Protein AF-A0A5A7NFI1-F1 (afdb_monomer_lite)

Secondary structure (DSSP, 8-state):
-----HHHHHHHHHHHHHHTBTTB-HHHHHHHHHHHHHHHHHHHHHHHHHHHHHHHHHTTS--HHHHHHHHHHHHHHHHHH-

Radius of gyration: 24.91 Å; chains: 1; bounding box: 47×18×71 Å

pLDDT: mean 81.55, std 9.97, range [45.69, 96.44]

Structure (mmCIF, N/CA/C/O backbone):
data_AF-A0A5A7NFI1-F1
#
_entry.id   AF-A0A5A7NFI1-F1
#
loop_
_atom_site.group_PDB
_atom_site.id
_atom_site.type_symbol
_atom_site.label_at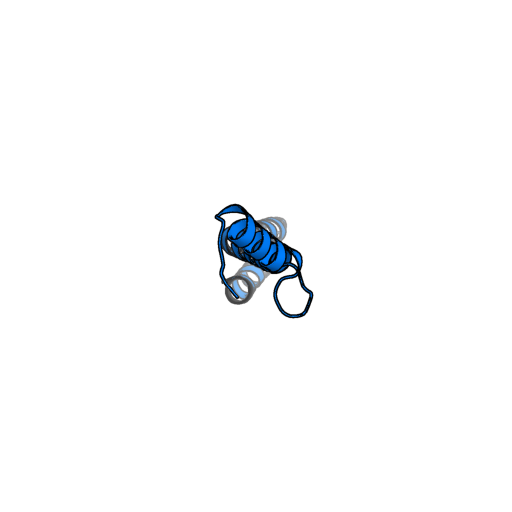om_id
_atom_site.label_alt_id
_atom_site.label_comp_id
_atom_site.label_asym_id
_atom_site.label_entity_id
_atom_site.label_seq_id
_atom_site.pdbx_PDB_ins_code
_atom_site.Cartn_x
_atom_site.Cartn_y
_atom_site.Cartn_z
_atom_site.occupancy
_atom_site.B_iso_or_equiv
_atom_site.auth_seq_id
_atom_site.auth_comp_id
_atom_site.auth_asym_id
_atom_site.auth_atom_id
_atom_site.pdbx_PDB_model_num
ATOM 1 N N . MET A 1 1 ? 15.672 -5.924 -40.953 1.00 45.69 1 MET A N 1
ATOM 2 C CA . MET A 1 1 ? 15.740 -4.673 -40.174 1.00 45.69 1 MET A CA 1
ATOM 3 C C . MET A 1 1 ? 16.972 -4.812 -39.299 1.00 45.69 1 MET A C 1
ATOM 5 O O . MET A 1 1 ? 16.923 -5.568 -38.339 1.00 45.69 1 MET A O 1
ATOM 9 N N . GLU A 1 2 ? 18.109 -4.267 -39.733 1.00 54.56 2 GLU A N 1
ATOM 10 C CA . GLU A 1 2 ? 19.341 -4.330 -38.937 1.00 54.56 2 GLU A CA 1
ATOM 11 C C . GLU A 1 2 ? 19.205 -3.370 -37.757 1.00 54.56 2 GLU A C 1
ATOM 13 O O . GLU A 1 2 ? 18.972 -2.180 -37.946 1.00 54.56 2 GLU A O 1
ATOM 18 N N . ILE A 1 3 ? 19.302 -3.892 -36.538 1.00 66.19 3 ILE A N 1
ATOM 19 C CA . ILE A 1 3 ? 19.375 -3.076 -35.325 1.00 66.19 3 ILE A CA 1
ATOM 20 C C . ILE A 1 3 ? 20.849 -2.697 -35.174 1.00 66.19 3 ILE A C 1
ATOM 22 O O . ILE A 1 3 ? 21.643 -3.503 -34.696 1.00 66.19 3 ILE A O 1
ATOM 26 N N . ALA A 1 4 ? 21.238 -1.524 -35.677 1.00 70.62 4 ALA A N 1
ATOM 27 C CA . ALA A 1 4 ? 22.651 -1.177 -35.870 1.00 70.62 4 ALA A CA 1
ATOM 28 C C . ALA A 1 4 ? 23.213 -0.177 -34.840 1.00 70.62 4 ALA A C 1
ATOM 30 O O . ALA A 1 4 ? 24.315 0.337 -35.014 1.00 70.62 4 ALA A O 1
ATOM 31 N N . SER A 1 5 ? 22.505 0.092 -33.741 1.00 83.69 5 SER A N 1
ATOM 32 C CA . SER A 1 5 ? 23.001 0.953 -32.664 1.00 83.69 5 SER A CA 1
ATOM 33 C C . SER A 1 5 ? 22.272 0.681 -31.349 1.00 83.69 5 SER A C 1
ATOM 35 O O . SER A 1 5 ? 21.060 0.466 -31.323 1.00 83.69 5 SER A O 1
ATOM 37 N N . PHE A 1 6 ? 22.998 0.749 -30.228 1.00 87.88 6 PHE A N 1
ATOM 38 C CA . PHE A 1 6 ? 22.413 0.736 -28.881 1.00 87.88 6 PHE A CA 1
ATOM 39 C C . PHE A 1 6 ? 21.332 1.820 -28.713 1.00 87.88 6 PHE A C 1
ATOM 41 O O . PHE A 1 6 ? 20.350 1.614 -28.002 1.00 87.88 6 PHE A O 1
ATOM 48 N N . GLN A 1 7 ? 21.480 2.947 -29.414 1.00 90.38 7 GLN A N 1
ATOM 49 C CA . GLN A 1 7 ? 20.529 4.057 -29.405 1.00 90.38 7 GLN A CA 1
ATOM 50 C C . GLN A 1 7 ? 19.153 3.646 -29.949 1.00 90.38 7 GLN A C 1
ATOM 52 O O . GLN A 1 7 ? 18.125 4.017 -29.380 1.00 90.38 7 GLN A O 1
ATOM 57 N N . ASP A 1 8 ? 19.130 2.853 -31.021 1.00 89.12 8 ASP A N 1
ATOM 58 C CA . ASP A 1 8 ? 17.894 2.414 -31.675 1.00 89.12 8 ASP A CA 1
ATOM 59 C C . ASP A 1 8 ? 17.165 1.392 -30.803 1.00 89.12 8 ASP A C 1
ATOM 61 O O . ASP A 1 8 ? 15.952 1.479 -30.602 1.00 89.12 8 ASP A O 1
ATOM 65 N N . PHE A 1 9 ? 17.923 0.475 -30.194 1.00 89.31 9 PHE A N 1
ATOM 66 C CA . PHE A 1 9 ? 17.394 -0.458 -29.203 1.00 89.31 9 PHE A CA 1
ATOM 67 C C . PHE A 1 9 ? 16.799 0.280 -27.998 1.00 89.31 9 PHE A C 1
ATOM 69 O O . PHE A 1 9 ? 15.671 0.002 -27.593 1.00 89.31 9 PHE A O 1
ATOM 76 N N . TRP A 1 10 ? 17.525 1.254 -27.445 1.00 92.19 10 TRP A N 1
ATOM 77 C CA . TRP A 1 10 ? 17.047 2.023 -26.300 1.00 92.19 10 TRP A CA 1
ATOM 78 C C . TRP A 1 10 ? 15.798 2.844 -26.635 1.00 92.19 10 TRP A C 1
ATOM 80 O O . TRP A 1 10 ? 14.869 2.916 -25.833 1.00 92.19 10 TRP A O 1
ATOM 90 N N . THR A 1 11 ? 15.733 3.406 -27.844 1.00 91.31 11 THR A N 1
ATOM 91 C CA . THR A 1 11 ? 14.551 4.129 -28.334 1.00 91.31 11 THR A CA 1
ATOM 92 C C . THR A 1 11 ? 13.332 3.213 -28.394 1.00 91.31 11 THR A C 1
ATOM 94 O O . THR A 1 11 ? 12.270 3.592 -27.904 1.00 91.31 11 THR A O 1
ATOM 97 N N . LEU A 1 12 ? 13.491 1.986 -28.901 1.00 89.06 12 LEU A N 1
ATOM 98 C CA . LEU A 1 12 ? 12.421 0.988 -28.930 1.00 89.06 12 LEU A CA 1
ATOM 99 C C . LEU A 1 12 ? 11.960 0.592 -27.516 1.00 89.06 12 LEU A C 1
ATOM 101 O O . LEU A 1 12 ? 10.763 0.497 -27.264 1.00 89.06 12 LEU A O 1
ATOM 105 N N . VAL A 1 13 ? 12.889 0.407 -26.573 1.00 88.81 13 VAL A N 1
ATOM 106 C CA . VAL A 1 13 ? 12.555 0.106 -25.168 1.00 88.81 13 VAL A CA 1
ATOM 107 C C . VAL A 1 13 ? 11.742 1.240 -24.538 1.00 88.81 13 VAL A C 1
ATOM 109 O O . VAL A 1 13 ? 10.737 0.982 -23.876 1.00 88.81 13 VAL A O 1
ATOM 112 N N . VAL A 1 14 ? 12.143 2.496 -24.757 1.00 89.56 14 VAL A N 1
ATOM 113 C CA . VAL A 1 14 ? 11.413 3.672 -24.257 1.00 89.56 14 VAL A CA 1
ATOM 114 C C . VAL A 1 14 ? 10.035 3.790 -24.909 1.00 89.56 14 VAL A C 1
ATOM 116 O O . VAL A 1 14 ? 9.074 4.152 -24.228 1.00 89.56 14 VAL A O 1
ATOM 119 N N . ASP A 1 15 ? 9.925 3.481 -26.199 1.00 87.56 15 ASP A N 1
ATOM 120 C CA . ASP A 1 15 ? 8.656 3.503 -26.923 1.00 87.56 15 ASP A CA 1
ATOM 121 C C . ASP A 1 15 ? 7.671 2.468 -26.363 1.00 87.56 15 ASP A C 1
ATOM 123 O O . ASP A 1 15 ? 6.551 2.816 -25.988 1.00 87.56 15 ASP A O 1
ATOM 127 N N . VAL A 1 16 ? 8.131 1.230 -26.158 1.00 87.38 16 VAL A N 1
ATOM 128 C CA . VAL A 1 16 ? 7.349 0.168 -25.504 1.00 87.38 16 VAL A CA 1
ATOM 129 C C . VAL A 1 16 ? 6.984 0.551 -24.070 1.00 87.38 16 VAL A C 1
ATOM 131 O O . VAL A 1 16 ? 5.869 0.292 -23.624 1.00 87.38 16 VAL A O 1
ATOM 134 N N . TRP A 1 17 ? 7.882 1.207 -23.335 1.00 85.81 17 TRP A N 1
ATOM 135 C CA . TRP A 1 17 ? 7.600 1.660 -21.972 1.00 85.81 17 TRP A CA 1
ATOM 136 C C . TRP A 1 17 ? 6.484 2.717 -21.917 1.00 85.81 17 TRP A C 1
ATOM 138 O O . TRP A 1 17 ? 5.634 2.675 -21.022 1.00 85.81 17 TRP A O 1
ATOM 148 N N . LYS A 1 18 ? 6.470 3.657 -22.874 1.00 83.69 18 LYS A N 1
ATOM 149 C CA . LYS A 1 18 ? 5.505 4.767 -22.938 1.00 83.69 18 LYS A CA 1
ATOM 150 C C . LYS A 1 18 ? 4.161 4.365 -23.537 1.00 83.69 18 LYS A C 1
ATOM 152 O O . LYS A 1 18 ? 3.132 4.712 -22.968 1.00 83.69 18 LYS A O 1
ATOM 157 N N . ASN A 1 19 ? 4.168 3.652 -24.658 1.00 82.94 19 ASN A N 1
ATOM 158 C CA . ASN A 1 19 ? 2.949 3.267 -25.375 1.00 82.94 19 ASN A CA 1
ATOM 159 C C . ASN A 1 19 ? 2.354 1.949 -24.855 1.00 82.94 19 ASN A C 1
ATOM 161 O O . ASN A 1 19 ? 1.173 1.679 -25.079 1.00 82.94 19 ASN A O 1
ATOM 165 N N . GLY A 1 20 ? 3.154 1.169 -24.118 1.00 74.12 20 GLY A N 1
ATOM 166 C CA . GLY A 1 20 ? 2.759 -0.072 -23.462 1.00 74.12 20 GLY A CA 1
ATOM 167 C C . GLY A 1 20 ? 2.049 -1.062 -24.383 1.00 74.12 20 GLY A C 1
ATOM 168 O O . GLY A 1 20 ? 2.231 -1.072 -25.598 1.00 74.12 20 GLY A O 1
ATOM 169 N N . LEU A 1 21 ? 1.238 -1.933 -23.786 1.00 69.38 21 LEU A N 1
ATOM 170 C CA . LEU A 1 21 ? 0.397 -2.890 -24.505 1.00 69.38 21 LEU A CA 1
ATOM 171 C C . LEU A 1 21 ? -1.026 -2.320 -24.575 1.00 69.38 21 LEU A C 1
ATOM 173 O O . LEU A 1 21 ? -1.543 -1.829 -23.574 1.00 69.38 21 LEU A O 1
ATOM 177 N N . PHE A 1 22 ? -1.660 -2.381 -25.749 1.00 74.19 22 PHE A N 1
ATOM 178 C CA . PHE A 1 22 ? -3.022 -1.869 -25.993 1.00 74.19 22 PHE A CA 1
ATOM 179 C C . PHE A 1 22 ? -3.205 -0.345 -25.815 1.00 74.19 22 PHE A C 1
ATOM 181 O O . PHE A 1 22 ? -4.323 0.118 -25.602 1.00 74.19 22 PHE A O 1
ATOM 188 N N . GLY A 1 23 ? -2.127 0.443 -25.916 1.00 77.56 23 GLY A N 1
ATOM 189 C CA . GLY A 1 23 ? -2.175 1.907 -25.786 1.00 77.56 23 GLY A CA 1
ATOM 190 C C . GLY A 1 23 ? -2.227 2.414 -24.341 1.00 77.56 23 GLY A C 1
ATOM 191 O O . GLY A 1 23 ? -2.456 3.603 -24.118 1.00 77.56 23 GLY A O 1
ATOM 192 N N . ILE A 1 24 ? -2.025 1.531 -23.356 1.00 83.00 24 ILE A N 1
ATOM 193 C CA . ILE A 1 24 ? -1.930 1.892 -21.940 1.00 83.00 24 ILE A CA 1
ATOM 194 C C . ILE A 1 24 ? -0.453 1.865 -21.526 1.00 83.00 24 ILE A C 1
ATOM 196 O O . ILE A 1 24 ? 0.166 0.804 -21.628 1.00 83.00 24 ILE A O 1
ATOM 200 N N . PRO A 1 25 ? 0.106 2.969 -20.991 1.00 87.31 25 PRO A N 1
ATOM 201 C CA . PRO A 1 25 ? 1.481 3.000 -20.503 1.00 87.31 25 PRO A CA 1
ATOM 202 C C . PRO A 1 25 ? 1.739 1.931 -19.440 1.00 87.31 25 PRO A C 1
ATOM 204 O O . PRO A 1 25 ? 0.965 1.784 -18.487 1.00 87.31 25 PRO A O 1
ATOM 207 N N . LEU A 1 26 ? 2.871 1.229 -19.540 1.00 86.75 26 LEU A N 1
ATOM 208 C CA . LEU A 1 26 ? 3.241 0.179 -18.582 1.00 86.75 26 LEU A CA 1
ATOM 209 C C . LEU A 1 26 ? 3.400 0.729 -17.150 1.00 86.75 26 LEU A C 1
ATOM 211 O O . LEU A 1 26 ? 3.144 0.023 -16.171 1.00 86.75 26 LEU A O 1
ATOM 215 N N . SER A 1 27 ? 3.734 2.018 -17.023 1.00 86.75 27 SER A N 1
ATOM 216 C CA . SER A 1 27 ? 3.781 2.743 -15.749 1.00 86.75 27 SER A CA 1
ATOM 217 C C . SER A 1 27 ? 2.477 2.653 -14.961 1.00 86.75 27 SER A C 1
ATOM 219 O O . SER A 1 27 ? 2.517 2.563 -13.738 1.00 86.75 27 SER A O 1
ATOM 221 N N . ASN A 1 28 ? 1.324 2.640 -15.636 1.00 89.31 28 ASN A N 1
ATOM 222 C CA . ASN A 1 28 ? 0.027 2.588 -14.965 1.00 89.31 28 ASN A CA 1
ATOM 223 C C . ASN A 1 28 ? -0.176 1.234 -14.279 1.00 89.31 28 ASN A C 1
ATOM 225 O O . ASN A 1 28 ? -0.644 1.188 -13.144 1.00 89.31 28 ASN A O 1
ATOM 229 N N . GLY A 1 29 ? 0.238 0.144 -14.934 1.00 89.81 29 GLY A N 1
ATOM 230 C CA . GLY A 1 29 ? 0.228 -1.194 -14.342 1.00 89.81 29 GLY A CA 1
ATOM 231 C C . GLY A 1 29 ? 1.160 -1.291 -13.134 1.00 89.81 29 GLY A C 1
ATOM 232 O O . GLY A 1 29 ? 0.766 -1.811 -12.094 1.00 89.81 29 GLY A O 1
ATOM 233 N N . LEU A 1 30 ? 2.363 -0.717 -13.228 1.00 91.38 30 LEU A N 1
ATOM 234 C CA . LEU A 1 30 ? 3.306 -0.665 -12.106 1.00 91.38 30 LEU A CA 1
ATOM 235 C C . LEU A 1 30 ? 2.780 0.165 -10.931 1.00 91.38 30 LEU A C 1
ATOM 237 O O . LEU A 1 30 ? 2.912 -0.257 -9.785 1.00 91.38 30 LEU A O 1
ATOM 241 N N . ILE A 1 3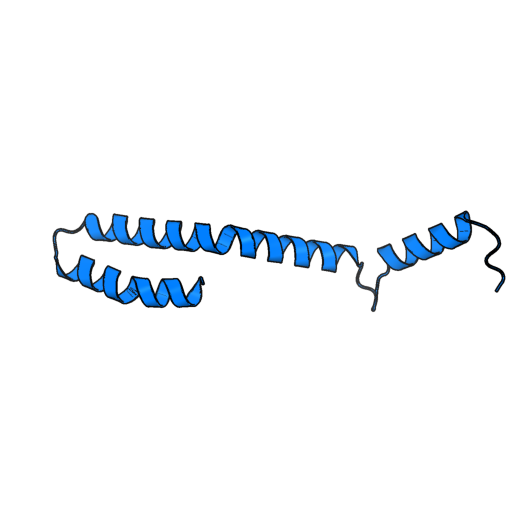1 ? 2.148 1.310 -11.195 1.00 94.44 31 ILE A N 1
ATOM 242 C CA . ILE A 1 31 ? 1.514 2.129 -10.154 1.00 94.44 31 ILE A CA 1
ATOM 243 C C . ILE A 1 31 ? 0.359 1.362 -9.504 1.00 94.44 31 ILE A C 1
ATOM 245 O O . ILE A 1 31 ? 0.271 1.334 -8.279 1.00 94.44 31 ILE A O 1
ATOM 249 N N . ALA A 1 32 ? -0.497 0.704 -10.291 1.00 94.69 32 ALA A N 1
ATOM 250 C CA . ALA A 1 32 ? -1.599 -0.097 -9.765 1.00 94.69 32 ALA A CA 1
ATOM 251 C C . ALA A 1 32 ? -1.094 -1.243 -8.875 1.00 94.69 32 ALA A C 1
ATOM 253 O O . ALA A 1 32 ? -1.590 -1.422 -7.763 1.00 94.69 32 ALA A O 1
ATOM 254 N N . LEU A 1 33 ? -0.058 -1.963 -9.318 1.00 95.69 33 LEU A N 1
ATOM 255 C CA . LEU A 1 33 ? 0.616 -2.985 -8.514 1.00 95.69 33 LEU A CA 1
ATOM 256 C C . LEU A 1 33 ? 1.250 -2.395 -7.251 1.00 95.69 33 LEU A C 1
ATOM 258 O O . LEU A 1 33 ? 1.180 -3.011 -6.188 1.00 95.69 33 LEU A O 1
ATOM 262 N N . GLY A 1 34 ? 1.831 -1.199 -7.341 1.00 96.44 34 GLY A N 1
ATOM 263 C CA . GLY A 1 34 ? 2.385 -0.474 -6.201 1.00 96.44 34 GLY A CA 1
ATOM 264 C C . GLY A 1 34 ? 1.321 -0.131 -5.160 1.00 96.44 34 GLY A C 1
ATOM 265 O O . GLY A 1 34 ? 1.486 -0.463 -3.989 1.00 96.44 34 GLY A O 1
ATOM 266 N N . ILE A 1 35 ? 0.199 0.460 -5.583 1.00 96.38 35 ILE A N 1
ATOM 267 C CA . ILE A 1 35 ? -0.947 0.770 -4.712 1.00 96.38 35 ILE A CA 1
ATOM 268 C C . ILE A 1 35 ? -1.502 -0.512 -4.089 1.00 96.38 35 ILE A C 1
ATOM 270 O O . ILE A 1 35 ? -1.739 -0.554 -2.883 1.00 96.38 35 ILE A O 1
ATOM 274 N N . PHE A 1 36 ? -1.672 -1.567 -4.886 1.00 94.44 36 PHE A N 1
ATOM 275 C CA . PHE A 1 36 ? -2.165 -2.855 -4.412 1.00 94.44 36 PHE A CA 1
ATOM 276 C C . PHE A 1 36 ? -1.232 -3.472 -3.364 1.00 94.44 36 PHE A C 1
ATOM 278 O O . PHE A 1 36 ? -1.683 -3.863 -2.291 1.00 94.44 36 PHE A O 1
ATOM 285 N N . THR A 1 37 ? 0.075 -3.489 -3.624 1.00 93.50 37 THR A N 1
ATOM 286 C CA . THR A 1 37 ? 1.081 -4.006 -2.684 1.00 93.50 37 THR A CA 1
ATOM 287 C C . THR A 1 37 ? 1.101 -3.185 -1.400 1.00 93.50 37 THR A C 1
ATOM 289 O O . THR A 1 37 ? 1.104 -3.743 -0.305 1.00 93.50 37 THR A O 1
ATOM 292 N N . LEU A 1 38 ? 1.056 -1.857 -1.513 1.00 93.19 38 LEU A N 1
ATOM 293 C CA . LEU A 1 38 ? 0.999 -0.956 -0.367 1.00 93.19 38 LEU A CA 1
ATOM 294 C C . LEU A 1 38 ? -0.243 -1.233 0.490 1.00 93.19 38 LEU A C 1
ATOM 296 O O . LEU A 1 38 ? -0.139 -1.391 1.706 1.00 93.19 38 LEU A O 1
ATOM 300 N N . PHE A 1 39 ? -1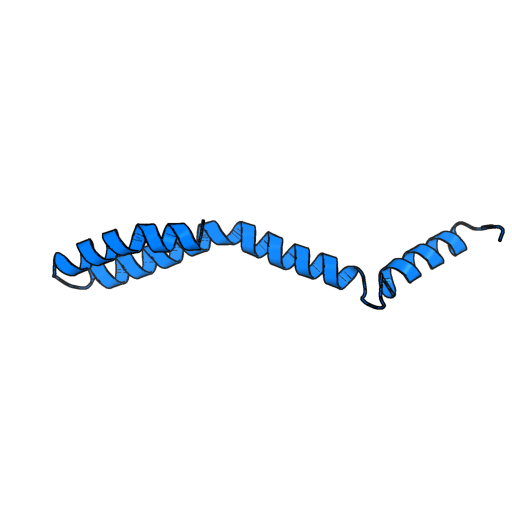.407 -1.362 -0.147 1.00 89.69 39 PHE A N 1
ATOM 301 C CA . PHE A 1 39 ? -2.646 -1.759 0.513 1.00 89.69 39 PHE A CA 1
ATOM 302 C C . PHE A 1 39 ? -2.507 -3.122 1.204 1.00 89.69 39 PHE A C 1
ATOM 304 O O . PHE A 1 39 ? -2.884 -3.254 2.368 1.00 89.69 39 PHE A O 1
ATOM 311 N N . MET A 1 40 ? -1.905 -4.114 0.542 1.00 87.00 40 MET A N 1
ATOM 312 C CA . MET A 1 40 ? -1.674 -5.435 1.130 1.00 87.00 40 MET A CA 1
ATOM 313 C C . MET A 1 40 ? -0.775 -5.387 2.369 1.00 87.00 40 MET A C 1
ATOM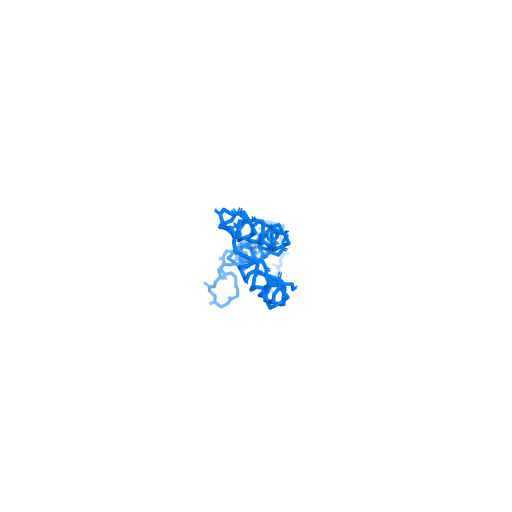 315 O O . MET A 1 40 ? -1.039 -6.102 3.332 1.00 87.00 40 MET A O 1
ATOM 319 N N . LEU A 1 41 ? 0.255 -4.539 2.380 1.00 87.69 41 LEU A N 1
ATOM 320 C CA . LEU A 1 41 ? 1.115 -4.354 3.552 1.00 87.69 41 LEU A CA 1
ATOM 321 C C . LEU A 1 41 ? 0.352 -3.697 4.710 1.00 87.69 41 LEU A C 1
ATOM 323 O O . LEU A 1 41 ? 0.481 -4.112 5.863 1.00 87.69 41 LEU A O 1
ATOM 327 N N . PHE A 1 42 ? -0.487 -2.702 4.413 1.00 87.88 42 PHE A N 1
ATOM 328 C CA . PHE A 1 42 ? -1.263 -1.995 5.432 1.00 87.88 42 PHE A CA 1
ATOM 329 C C . PHE A 1 42 ? -2.512 -2.740 5.917 1.00 87.88 42 PHE A C 1
ATOM 331 O O . PHE A 1 42 ? -3.011 -2.414 6.996 1.00 87.88 42 PHE A O 1
ATOM 338 N N . ARG A 1 43 ? -3.018 -3.748 5.197 1.00 81.62 43 ARG A N 1
ATOM 339 C CA . ARG A 1 43 ? -4.286 -4.424 5.542 1.00 81.62 43 ARG A CA 1
ATOM 340 C C . ARG A 1 43 ? -4.304 -5.006 6.965 1.00 81.62 43 ARG A C 1
ATOM 342 O O . ARG A 1 43 ? -5.291 -4.869 7.693 1.00 81.62 43 ARG A O 1
ATOM 349 N N . ASN A 1 44 ? -3.173 -5.546 7.428 1.00 79.00 44 ASN A N 1
ATOM 350 C CA . ASN A 1 44 ? -3.047 -6.076 8.790 1.00 79.00 44 ASN A CA 1
ATOM 351 C C . ASN A 1 44 ? -3.082 -4.964 9.851 1.00 79.00 44 ASN A C 1
ATOM 353 O O . ASN A 1 44 ? -3.627 -5.157 10.941 1.00 79.00 44 ASN A O 1
ATOM 357 N N . LEU A 1 45 ? -2.512 -3.796 9.539 1.00 85.62 45 LEU A N 1
ATOM 358 C CA . LEU A 1 45 ? -2.541 -2.632 10.421 1.00 85.62 45 LEU A CA 1
ATOM 359 C C . LEU A 1 45 ? -3.960 -2.056 10.513 1.00 85.62 45 LEU A C 1
ATOM 361 O O . LEU A 1 45 ? -4.420 -1.746 11.612 1.00 85.62 45 LEU A O 1
ATOM 365 N N . MET A 1 46 ? -4.675 -1.991 9.386 1.00 82.50 46 MET A N 1
ATOM 366 C CA . MET A 1 46 ? -6.064 -1.527 9.327 1.00 82.50 46 MET A CA 1
ATOM 367 C C . MET A 1 46 ? -6.995 -2.394 10.176 1.00 82.50 46 MET A C 1
ATOM 369 O O . MET A 1 46 ? -7.749 -1.856 10.981 1.00 82.50 46 MET A O 1
ATOM 373 N N . THR A 1 47 ? -6.878 -3.722 10.098 1.00 82.50 47 THR A N 1
ATOM 374 C CA . THR A 1 47 ? -7.677 -4.642 10.933 1.00 82.50 47 THR A CA 1
ATOM 375 C C . THR A 1 47 ? -7.509 -4.350 12.423 1.00 82.50 47 THR A C 1
ATOM 377 O O . THR A 1 47 ? -8.485 -4.243 13.167 1.00 82.50 47 THR A O 1
ATOM 380 N N . ARG A 1 48 ? -6.259 -4.180 12.873 1.00 83.50 48 ARG A N 1
ATOM 381 C CA . ARG A 1 48 ? -5.956 -3.870 14.277 1.00 83.50 48 ARG A CA 1
ATOM 382 C C . ARG A 1 48 ? -6.520 -2.514 14.686 1.00 83.50 48 ARG A C 1
ATOM 384 O O . ARG A 1 48 ? -7.069 -2.404 15.778 1.00 83.50 48 ARG A O 1
ATOM 391 N N . PHE A 1 49 ? -6.414 -1.510 13.819 1.00 86.06 49 PHE A N 1
ATOM 392 C CA . PHE A 1 49 ? -6.923 -0.167 14.082 1.00 86.06 49 PHE A CA 1
ATOM 393 C C . PHE A 1 49 ? -8.456 -0.125 14.176 1.00 86.06 49 PHE A C 1
ATOM 395 O O . PHE A 1 49 ? -8.998 0.439 15.129 1.00 86.06 49 PHE A O 1
ATOM 402 N N . VAL A 1 50 ? -9.158 -0.770 13.237 1.00 85.12 50 VAL A N 1
ATOM 403 C CA . VAL A 1 50 ? -10.627 -0.860 13.224 1.00 85.12 50 VAL A CA 1
ATOM 404 C C . VAL A 1 50 ? -11.127 -1.581 14.476 1.00 85.12 50 VAL A C 1
ATOM 406 O O . VAL A 1 50 ? -11.950 -1.032 15.208 1.00 85.12 50 VAL A O 1
ATOM 409 N N . LEU A 1 51 ? -10.571 -2.756 14.794 1.00 83.69 51 LEU A N 1
ATOM 410 C CA . LEU A 1 51 ? -10.956 -3.510 15.991 1.00 83.69 51 LEU A CA 1
ATOM 411 C C . LEU A 1 51 ? -10.650 -2.750 17.287 1.00 83.69 51 LEU A C 1
ATOM 413 O O . LEU A 1 51 ? -11.464 -2.763 18.207 1.00 83.69 51 LEU A O 1
ATOM 417 N N . ALA A 1 52 ? -9.503 -2.069 17.373 1.00 84.75 52 ALA A N 1
ATOM 418 C CA . ALA A 1 52 ? -9.158 -1.259 18.540 1.00 84.75 52 ALA A CA 1
ATOM 419 C C . ALA A 1 52 ? -10.125 -0.081 18.725 1.00 84.75 52 ALA A C 1
ATOM 421 O O . ALA A 1 52 ? -10.509 0.230 19.852 1.00 84.75 52 ALA A O 1
ATOM 422 N N . THR A 1 53 ? -10.554 0.545 17.628 1.00 84.69 53 THR A N 1
ATOM 423 C CA . THR A 1 53 ? -11.519 1.650 17.654 1.00 84.69 53 THR A CA 1
ATOM 424 C C . THR A 1 53 ? -12.895 1.167 18.107 1.00 84.69 53 THR A C 1
ATOM 426 O O . THR A 1 53 ? -13.483 1.776 18.998 1.00 84.69 53 THR A O 1
ATOM 429 N N . ILE A 1 54 ? -13.370 0.038 17.569 1.00 83.12 54 ILE A N 1
ATOM 430 C CA . ILE A 1 54 ? -14.648 -0.579 17.960 1.00 83.12 54 ILE A CA 1
ATOM 431 C C . ILE A 1 54 ? -14.622 -0.989 19.439 1.00 83.12 54 ILE A C 1
ATOM 433 O O . ILE A 1 54 ? -15.520 -0.617 20.190 1.00 83.12 54 ILE A O 1
ATOM 437 N N . LYS A 1 55 ? -13.555 -1.658 19.898 1.00 81.81 55 LYS A N 1
ATOM 438 C CA . LYS A 1 55 ? -13.386 -2.016 21.318 1.00 81.81 55 LYS A CA 1
ATOM 439 C C . LYS A 1 55 ? -13.373 -0.793 22.231 1.00 81.81 55 LYS A C 1
ATOM 441 O O . LYS A 1 55 ? -13.973 -0.812 23.302 1.00 81.81 55 LYS A O 1
ATOM 446 N N . ARG A 1 56 ? -12.715 0.292 21.816 1.00 81.44 56 ARG A N 1
ATOM 447 C CA . ARG A 1 56 ? -12.662 1.544 22.585 1.00 81.44 56 ARG A CA 1
ATOM 448 C C . ARG A 1 56 ? -14.007 2.276 22.617 1.00 81.44 56 ARG A C 1
ATOM 450 O O . ARG A 1 56 ? -14.287 2.984 23.580 1.00 81.44 56 ARG A O 1
ATOM 457 N N . ALA A 1 57 ? -14.818 2.127 21.573 1.00 79.88 57 ALA A N 1
ATOM 458 C CA . ALA A 1 57 ? -16.170 2.667 21.531 1.00 79.88 57 ALA A CA 1
ATOM 459 C C . ALA A 1 57 ? -17.124 1.873 22.440 1.00 79.88 57 ALA A C 1
ATOM 461 O O . ALA A 1 57 ? -17.882 2.492 23.178 1.00 79.88 57 ALA A O 1
ATOM 462 N N . ALA A 1 58 ? -17.033 0.539 22.452 1.00 75.81 58 ALA A N 1
ATOM 463 C CA . ALA A 1 58 ? -17.869 -0.319 23.297 1.00 75.81 58 ALA A CA 1
ATOM 464 C C . ALA A 1 58 ? -17.505 -0.253 24.789 1.00 75.81 58 ALA A C 1
ATOM 466 O O . ALA A 1 58 ? -18.380 -0.164 25.634 1.00 75.81 58 ALA A O 1
ATOM 467 N N . THR A 1 59 ? -16.220 -0.142 25.134 1.00 67.25 59 THR A N 1
ATOM 468 C CA . THR A 1 59 ? -15.796 0.022 26.544 1.00 67.25 59 THR A CA 1
ATOM 469 C C . THR A 1 59 ? -16.219 1.355 27.181 1.00 67.25 59 THR A C 1
ATOM 471 O O . THR A 1 59 ? -16.044 1.551 28.383 1.00 67.25 59 THR A O 1
ATOM 474 N N . ARG A 1 60 ? -16.778 2.300 26.408 1.00 65.38 60 ARG A N 1
ATOM 475 C CA . ARG A 1 60 ? -17.389 3.526 26.948 1.00 65.38 60 ARG A CA 1
ATOM 476 C C . ARG A 1 60 ? -18.806 3.311 27.492 1.00 65.38 60 ARG A C 1
ATOM 478 O O . ARG A 1 60 ? -19.292 4.203 28.191 1.00 65.38 60 ARG A O 1
ATOM 485 N N . THR A 1 61 ? -19.460 2.184 27.215 1.00 61.94 61 THR A N 1
ATOM 486 C CA . THR A 1 61 ? -20.782 1.840 27.757 1.00 61.94 61 THR A CA 1
ATOM 487 C C . THR A 1 61 ? -20.664 0.815 28.893 1.00 61.94 61 THR A C 1
ATOM 489 O O . THR A 1 61 ? -19.731 0.026 28.956 1.00 61.94 61 THR A O 1
ATOM 492 N N . LYS A 1 62 ? -21.570 0.879 29.880 1.00 59.28 62 LYS A N 1
ATOM 493 C CA . LYS A 1 62 ? -21.509 0.081 31.127 1.00 59.28 62 LYS A CA 1
ATOM 494 C C . LYS A 1 62 ? -22.121 -1.328 31.001 1.00 59.28 62 LYS A C 1
ATOM 496 O O . LYS A 1 62 ? -22.362 -1.973 32.020 1.00 59.28 62 LYS A O 1
ATOM 501 N N . THR A 1 63 ? -22.445 -1.782 29.793 1.00 61.28 63 THR A N 1
ATOM 502 C CA . THR A 1 63 ? -23.304 -2.952 29.559 1.00 61.28 63 THR A CA 1
ATOM 503 C C . THR A 1 63 ? -22.515 -4.141 29.014 1.00 61.28 63 THR A C 1
ATOM 505 O O . THR A 1 63 ? -21.948 -4.056 27.934 1.00 61.28 63 THR A O 1
ATOM 508 N N . ASP A 1 64 ? -22.588 -5.287 29.701 1.00 68.00 64 ASP A N 1
ATOM 509 C CA . ASP A 1 64 ? -21.941 -6.568 29.325 1.00 68.00 64 ASP A CA 1
ATOM 510 C C . ASP A 1 64 ? -22.395 -7.106 27.945 1.00 68.00 64 ASP A C 1
ATOM 512 O O . ASP A 1 64 ? -21.753 -7.953 27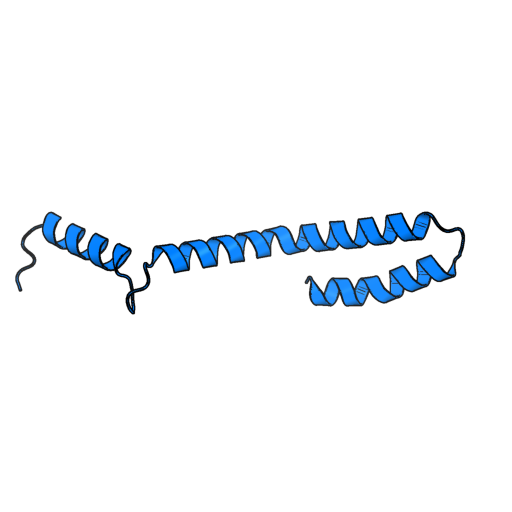.328 1.00 68.00 64 ASP A O 1
ATOM 516 N N . ILE A 1 65 ? -23.527 -6.602 27.440 1.00 71.06 65 ILE A N 1
ATOM 517 C CA . ILE A 1 65 ? -24.067 -6.934 26.115 1.00 71.06 65 ILE A CA 1
ATOM 518 C C . ILE A 1 65 ? -23.182 -6.352 25.002 1.00 71.06 65 ILE A C 1
ATOM 520 O O . ILE A 1 65 ? -22.951 -7.029 24.001 1.00 71.06 65 ILE A O 1
ATOM 524 N N . ASP A 1 66 ? -22.653 -5.139 25.179 1.00 69.06 66 ASP A N 1
ATOM 525 C CA . ASP A 1 66 ? -21.866 -4.451 24.148 1.00 69.06 66 ASP A CA 1
ATOM 526 C C . ASP A 1 66 ? -20.526 -5.164 23.915 1.00 69.06 66 ASP A C 1
ATOM 528 O O . ASP A 1 66 ? -20.093 -5.329 22.773 1.00 69.06 66 ASP A O 1
ATOM 532 N N . ASP A 1 67 ? -19.921 -5.685 24.984 1.00 74.12 67 ASP A N 1
ATOM 533 C CA . ASP A 1 67 ? -18.678 -6.455 24.916 1.00 74.12 67 ASP A CA 1
ATOM 534 C C . ASP A 1 67 ? -18.869 -7.787 24.172 1.00 74.12 67 ASP A C 1
ATOM 536 O O . ASP A 1 67 ? -18.063 -8.129 23.300 1.00 74.12 67 ASP A O 1
ATOM 540 N N . ARG A 1 68 ? -19.981 -8.497 24.419 1.00 80.00 68 ARG A N 1
ATOM 541 C CA . ARG A 1 68 ? -20.322 -9.741 23.697 1.00 80.00 68 ARG A CA 1
ATOM 542 C C . ARG A 1 68 ? -20.624 -9.499 22.221 1.00 80.00 68 ARG A C 1
ATOM 544 O O . ARG A 1 68 ? -20.268 -10.317 21.376 1.00 80.00 68 ARG A O 1
ATOM 551 N N . VAL A 1 69 ? -21.262 -8.376 21.894 1.00 81.62 69 VAL A N 1
ATOM 552 C CA . VAL A 1 69 ? -21.527 -7.981 20.504 1.00 81.62 69 VAL A CA 1
ATOM 553 C C . VAL A 1 69 ? -20.21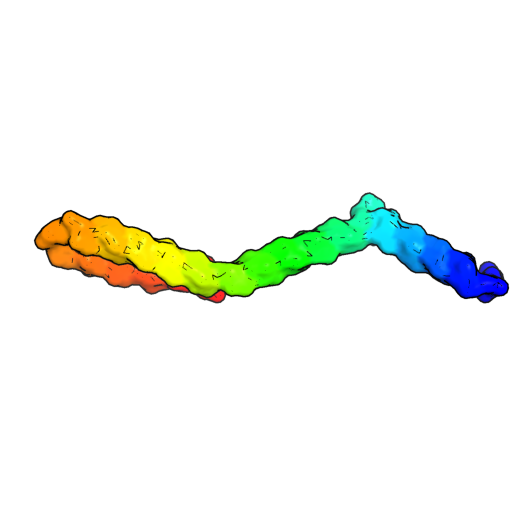7 -7.655 19.782 1.00 81.62 69 VAL A C 1
ATOM 555 O O . VAL A 1 69 ? -20.008 -8.111 18.659 1.00 81.62 69 VAL A O 1
ATOM 558 N N . VAL A 1 70 ? -19.292 -6.935 20.423 1.00 80.50 70 VAL A N 1
ATOM 559 C CA . VAL A 1 70 ? -17.966 -6.672 19.843 1.00 80.50 70 VAL A CA 1
ATOM 560 C C . VAL A 1 70 ? -17.173 -7.957 19.636 1.00 80.50 70 VAL A C 1
ATOM 562 O O . VAL A 1 70 ? -16.516 -8.101 18.603 1.00 80.50 70 VAL A O 1
ATOM 565 N N . GLU A 1 71 ? -17.236 -8.900 20.574 1.00 81.75 71 GLU A N 1
ATOM 566 C CA . GLU A 1 71 ? -16.588 -10.203 20.430 1.00 81.75 71 GLU A CA 1
ATOM 567 C C . GLU A 1 71 ? -17.162 -10.988 19.240 1.00 81.75 71 GLU A C 1
ATOM 569 O O . GLU A 1 71 ? -16.400 -11.414 18.373 1.00 81.75 71 GLU A O 1
ATOM 574 N N . ALA A 1 72 ? -18.490 -11.053 19.107 1.00 84.38 72 ALA A N 1
ATOM 575 C CA . ALA A 1 72 ? -19.158 -11.747 18.005 1.00 84.38 72 ALA A CA 1
ATOM 576 C C . ALA A 1 72 ? -18.855 -11.150 16.616 1.00 84.38 72 ALA A C 1
ATOM 578 O O . ALA A 1 72 ? -18.810 -11.881 15.628 1.00 84.38 72 ALA A O 1
ATOM 579 N N . ILE A 1 73 ? -18.636 -9.832 16.519 1.00 82.25 73 ILE A N 1
ATOM 580 C CA . ILE A 1 73 ? -18.347 -9.141 15.246 1.00 82.25 73 ILE A CA 1
ATOM 581 C C . ILE A 1 73 ? -16.832 -9.107 14.947 1.00 82.25 73 ILE A C 1
ATOM 583 O O . ILE A 1 73 ? -16.421 -8.914 13.800 1.00 82.25 73 ILE A O 1
ATOM 587 N N . THR A 1 74 ? -15.977 -9.356 15.947 1.00 81.00 74 THR A N 1
ATOM 588 C CA . THR A 1 74 ? -14.515 -9.360 15.776 1.00 81.00 74 THR A CA 1
ATOM 589 C C . THR A 1 74 ? -14.062 -10.397 14.749 1.00 81.00 74 THR A C 1
ATOM 591 O O . THR A 1 74 ? -13.228 -10.081 13.899 1.00 81.00 74 THR A O 1
ATOM 594 N N . ASP A 1 75 ? -14.613 -11.608 14.793 1.00 81.62 75 ASP A N 1
ATOM 595 C CA . ASP A 1 75 ? -14.230 -12.689 13.881 1.00 81.62 75 ASP A CA 1
ATOM 596 C C . ASP A 1 75 ? -14.702 -12.459 12.430 1.00 81.62 75 ASP A C 1
ATOM 598 O O . ASP A 1 75 ? -13.874 -12.574 11.523 1.00 81.62 75 ASP A O 1
ATOM 602 N N . PRO A 1 76 ? -15.949 -12.017 12.168 1.00 83.62 76 PRO A N 1
ATOM 603 C CA . PRO A 1 76 ? -16.368 -11.556 10.842 1.00 83.62 76 PRO A CA 1
ATOM 604 C C . PRO A 1 76 ? -15.503 -10.424 10.268 1.00 83.62 76 PRO A C 1
ATOM 606 O O . PRO A 1 76 ? -15.140 -10.452 9.094 1.00 83.62 76 PRO A O 1
ATOM 609 N N . ILE A 1 77 ? -15.128 -9.431 11.085 1.00 82.31 77 ILE A N 1
ATOM 610 C CA . ILE A 1 77 ? -14.268 -8.318 10.642 1.00 82.31 77 ILE A CA 1
ATOM 611 C C . ILE A 1 77 ? -12.862 -8.818 10.302 1.00 82.31 77 ILE A C 1
ATOM 613 O O . ILE A 1 77 ? -12.265 -8.366 9.323 1.00 82.31 77 ILE A O 1
ATOM 617 N N . ARG A 1 78 ? -12.332 -9.764 11.085 1.00 81.19 78 ARG A N 1
ATOM 618 C CA . ARG A 1 78 ? -11.062 -10.423 10.766 1.00 81.19 78 ARG A CA 1
ATOM 619 C C . ARG A 1 78 ? -11.154 -11.195 9.459 1.00 81.19 78 ARG A C 1
ATOM 621 O O . ARG A 1 78 ? -10.220 -11.101 8.686 1.00 81.19 78 ARG A O 1
ATOM 628 N N . PHE A 1 79 ? -12.257 -11.885 9.180 1.00 81.44 79 PHE A N 1
ATOM 629 C CA . PHE A 1 79 ? -12.428 -12.645 7.938 1.00 81.44 79 PHE A CA 1
ATOM 630 C C . PHE A 1 79 ? -12.407 -11.769 6.675 1.00 81.44 79 PHE A C 1
ATOM 632 O O . PHE A 1 79 ? -11.855 -12.177 5.663 1.00 81.44 79 PHE A O 1
ATOM 639 N N . ILE A 1 80 ? -12.977 -10.561 6.722 1.00 76.88 80 ILE A N 1
ATOM 640 C CA . ILE A 1 80 ? -13.003 -9.650 5.561 1.00 76.88 80 ILE A CA 1
ATOM 641 C C . ILE A 1 80 ? -11.636 -8.987 5.324 1.00 76.88 80 ILE A C 1
ATOM 643 O O . ILE A 1 80 ? -11.294 -8.654 4.190 1.00 76.88 80 ILE A O 1
ATOM 647 N N . LEU A 1 81 ? -10.871 -8.749 6.392 1.00 70.12 81 LEU A N 1
ATOM 648 C CA . LEU A 1 81 ? -9.620 -7.987 6.339 1.00 70.12 81 LEU A CA 1
ATOM 649 C C . LEU A 1 81 ? -8.344 -8.859 6.407 1.00 70.12 81 LEU A C 1
ATOM 651 O O . LEU A 1 81 ? -7.237 -8.310 6.371 1.00 70.12 81 LEU A O 1
ATOM 655 N N . TRP A 1 82 ? -8.489 -10.188 6.482 1.00 63.69 82 TRP A N 1
ATOM 656 C CA . TRP A 1 82 ? -7.424 -11.204 6.433 1.00 63.69 82 TRP A CA 1
ATOM 657 C C . TRP A 1 82 ? -7.355 -11.858 5.049 1.00 63.69 82 TRP A C 1
ATOM 659 O O . TRP A 1 82 ? -6.224 -12.002 4.516 1.00 63.69 82 TRP A O 1
#

Sequence (82 aa):
MEIASFQDFWTLVVDVWKNGLFGIPLSNGLIALGIFTLFMLFRNLMTRFVLATIKRAATRTKTDIDDRVVEAITDPIRFILW

Foldseek 3Di:
DDPPDPVSVVVVVVVCQQCPPPRDHVVVVVVVVVVVVVCVVCLVVVLVVVLVVQVVVLVVDPDPVSVVVSVVVNVVSVVVSD